Protein AF-A0A958Y6E4-F1 (afdb_monomer_lite)

Foldseek 3Di:
DFDQQQPVLVVVQVVCVVVPPPDDDYDHGGVPVVVVVVHDDDDDD

Structure (mmCIF, N/CA/C/O backbone):
data_AF-A0A958Y6E4-F1
#
_entry.id   AF-A0A958Y6E4-F1
#
loop_
_atom_site.group_PDB
_atom_site.id
_atom_site.type_symbol
_atom_site.label_atom_id
_atom_site.label_alt_id
_atom_site.label_comp_id
_atom_site.label_asym_id
_atom_site.label_entity_id
_atom_site.label_seq_id
_atom_site.pdbx_PDB_ins_code
_atom_site.Cartn_x
_atom_site.Cartn_y
_atom_site.Cartn_z
_atom_site.occupancy
_atom_site.B_iso_or_equiv
_atom_site.auth_seq_id
_atom_site.auth_comp_id
_atom_site.auth_asym_id
_atom_site.auth_atom_id
_atom_site.pdbx_PDB_model_num
ATOM 1 N N . LEU A 1 1 ? -1.065 -2.400 2.157 1.00 87.06 1 LEU A N 1
ATOM 2 C CA . LEU A 1 1 ? -0.077 -1.393 2.577 1.00 87.06 1 LEU A CA 1
ATOM 3 C C . LEU A 1 1 ? -0.503 -0.010 2.112 1.00 87.06 1 LEU A C 1
ATOM 5 O O . LEU A 1 1 ? -1.332 0.099 1.222 1.00 87.06 1 LEU A O 1
ATOM 9 N N . TYR A 1 2 ? 0.038 1.036 2.725 1.00 90.75 2 TYR A N 1
ATOM 10 C CA . TYR A 1 2 ? -0.216 2.416 2.327 1.00 90.75 2 TYR A CA 1
ATOM 11 C C . TYR A 1 2 ? 0.962 3.295 2.742 1.00 90.75 2 TYR A C 1
ATOM 13 O O . TYR A 1 2 ? 1.664 2.984 3.704 1.00 90.75 2 TYR A O 1
ATOM 21 N N . CYS A 1 3 ? 1.186 4.402 2.036 1.00 91.00 3 CYS A N 1
ATOM 22 C CA . CYS A 1 3 ? 2.086 5.459 2.496 1.00 91.00 3 CYS A CA 1
ATOM 23 C C . CYS A 1 3 ? 1.338 6.793 2.622 1.00 91.00 3 CYS A C 1
ATOM 25 O O . CYS A 1 3 ? 0.111 6.827 2.629 1.00 91.00 3 CYS A O 1
ATOM 27 N N . GLN A 1 4 ? 2.066 7.908 2.731 1.00 88.62 4 GLN A N 1
ATOM 28 C CA . GLN A 1 4 ? 1.441 9.229 2.852 1.00 88.62 4 GLN A CA 1
ATOM 29 C C . GLN A 1 4 ? 0.557 9.579 1.638 1.00 88.62 4 GLN A C 1
ATOM 31 O O . GLN A 1 4 ? -0.598 9.944 1.829 1.00 88.62 4 GLN A O 1
ATOM 36 N N . SER A 1 5 ? 1.074 9.391 0.420 1.00 89.06 5 SER A N 1
ATOM 37 C CA . SER A 1 5 ? 0.435 9.817 -0.842 1.00 89.06 5 SER A CA 1
ATOM 38 C C . SER A 1 5 ? 0.337 8.722 -1.928 1.00 89.06 5 SER A C 1
ATOM 40 O O . SER A 1 5 ? -0.098 8.999 -3.037 1.00 89.06 5 SER A O 1
ATOM 42 N N . GLY A 1 6 ? 0.711 7.473 -1.627 1.00 88.31 6 GLY A N 1
ATOM 43 C CA . GLY A 1 6 ? 0.629 6.303 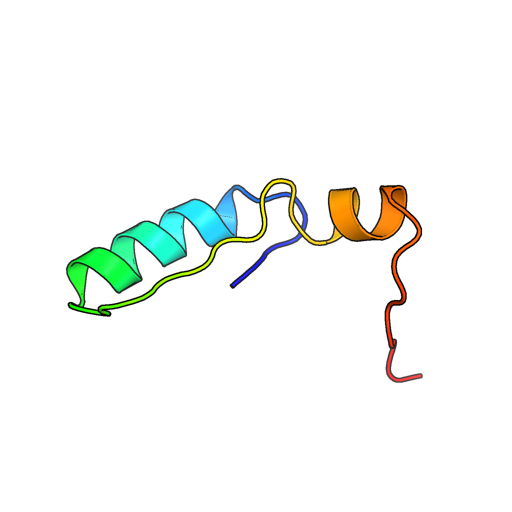-2.527 1.00 88.31 6 GLY A CA 1
ATOM 44 C C . GLY A 1 6 ? 1.927 5.916 -3.262 1.00 88.31 6 GLY A C 1
ATOM 45 O O . GLY A 1 6 ? 2.171 4.741 -3.503 1.00 88.31 6 GLY A O 1
ATOM 46 N N . GLY A 1 7 ? 2.837 6.856 -3.546 1.00 88.94 7 GLY A N 1
ATOM 47 C CA . GLY A 1 7 ? 4.010 6.557 -4.391 1.00 88.94 7 GLY A CA 1
ATOM 48 C C . GLY A 1 7 ? 5.019 5.549 -3.809 1.00 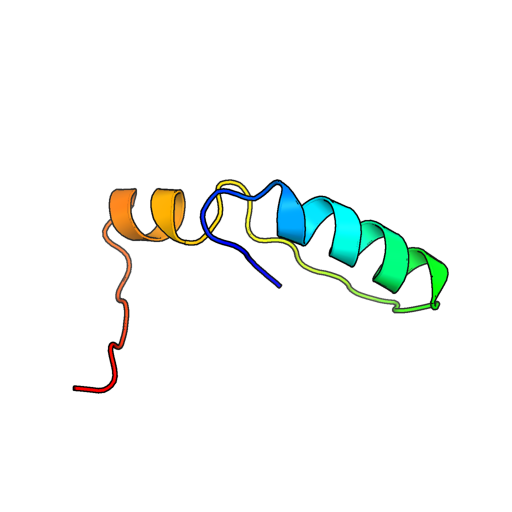88.94 7 GLY A C 1
ATOM 49 O O . GLY A 1 7 ? 5.575 4.727 -4.533 1.00 88.94 7 GLY A O 1
ATOM 50 N N . ARG A 1 8 ? 5.262 5.575 -2.491 1.00 90.75 8 ARG A N 1
ATOM 51 C CA . ARG A 1 8 ? 6.178 4.613 -1.840 1.00 90.75 8 ARG A CA 1
ATOM 52 C C . ARG A 1 8 ? 5.545 3.235 -1.700 1.00 90.75 8 ARG A C 1
ATOM 54 O O . ARG A 1 8 ? 6.238 2.230 -1.828 1.00 90.75 8 ARG A O 1
ATOM 61 N N . SER A 1 9 ? 4.249 3.197 -1.404 1.00 91.44 9 SER A N 1
ATOM 62 C CA . SER A 1 9 ? 3.540 1.941 -1.220 1.00 91.44 9 SER A CA 1
ATOM 63 C C . SER A 1 9 ? 3.326 1.211 -2.546 1.00 91.44 9 SER A C 1
ATOM 65 O O . SER A 1 9 ? 3.484 -0.002 -2.561 1.00 91.44 9 SER A O 1
ATOM 67 N N . ALA A 1 10 ? 3.175 1.920 -3.668 1.00 90.94 10 ALA A N 1
ATOM 68 C CA . ALA A 1 10 ? 3.188 1.315 -5.003 1.00 90.94 10 ALA A CA 1
ATOM 69 C C . ALA A 1 10 ? 4.475 0.506 -5.278 1.00 90.94 10 ALA A C 1
ATOM 71 O O . ALA A 1 10 ? 4.412 -0.680 -5.584 1.00 90.94 10 ALA A O 1
ATOM 72 N N . ARG A 1 11 ? 5.657 1.097 -5.043 1.00 91.62 11 ARG A N 1
ATOM 73 C CA . ARG A 1 11 ? 6.949 0.399 -5.225 1.00 91.62 11 ARG A CA 1
ATOM 74 C C . ARG A 1 11 ? 7.113 -0.817 -4.311 1.00 91.62 11 ARG A C 1
ATOM 76 O O . ARG A 1 11 ? 7.720 -1.810 -4.693 1.00 91.62 11 ARG A O 1
ATOM 83 N N . CYS A 1 12 ? 6.616 -0.740 -3.077 1.00 92.94 12 CYS A N 1
ATOM 84 C CA . CYS A 1 12 ? 6.620 -1.900 -2.184 1.00 92.94 12 CYS A CA 1
ATOM 85 C C . CYS A 1 12 ? 5.610 -2.965 -2.625 1.00 92.94 12 CYS A C 1
ATOM 87 O O . CYS A 1 12 ? 5.888 -4.146 -2.447 1.00 92.94 12 CYS A O 1
ATOM 89 N N . ALA A 1 13 ? 4.464 -2.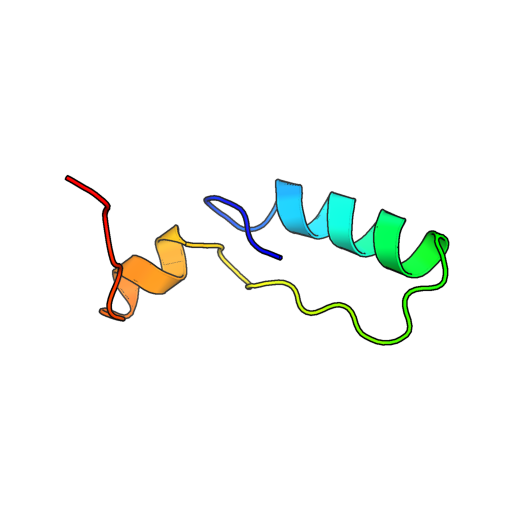574 -3.187 1.00 92.44 13 ALA A N 1
ATOM 90 C CA . ALA A 1 13 ? 3.474 -3.510 -3.703 1.00 92.44 13 ALA A CA 1
ATOM 91 C C . ALA A 1 13 ? 4.063 -4.361 -4.833 1.00 92.44 13 ALA A C 1
ATOM 93 O O . ALA A 1 13 ? 3.926 -5.578 -4.791 1.00 92.44 13 ALA A O 1
ATOM 94 N N . GLU A 1 14 ? 4.792 -3.745 -5.767 1.00 92.81 14 GLU A N 1
ATOM 95 C CA . GLU A 1 14 ? 5.502 -4.448 -6.848 1.00 92.81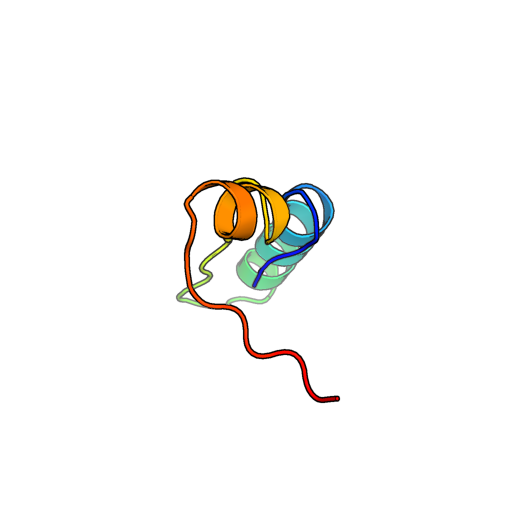 14 GLU A CA 1
ATOM 96 C C . GLU A 1 14 ? 6.474 -5.501 -6.300 1.00 92.81 14 GLU A C 1
ATOM 98 O O . GLU A 1 14 ? 6.419 -6.660 -6.700 1.00 92.81 14 GLU A O 1
ATOM 103 N N . LYS A 1 15 ? 7.287 -5.138 -5.299 1.00 94.69 15 LYS A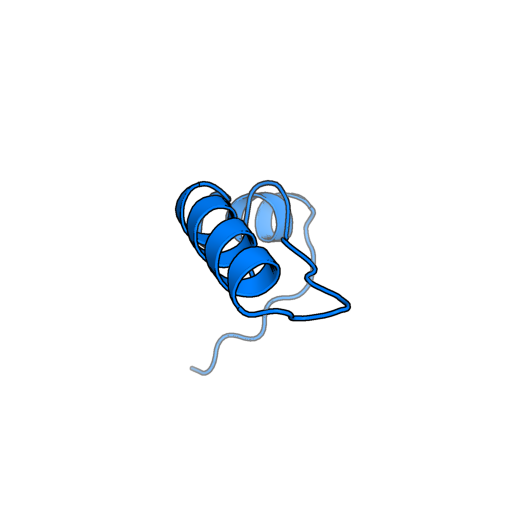 N 1
ATOM 104 C CA . LYS A 1 15 ? 8.212 -6.077 -4.642 1.00 94.69 15 L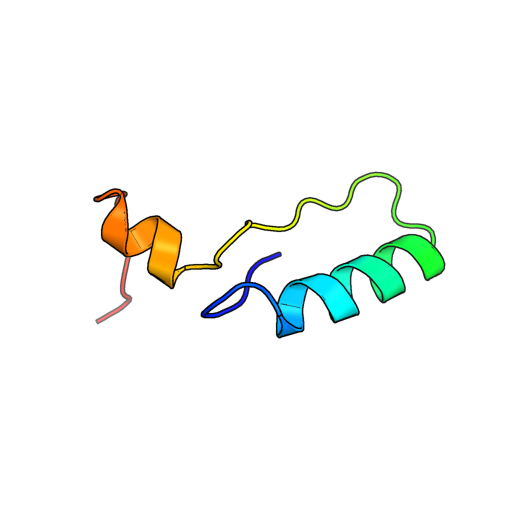YS A CA 1
ATOM 105 C C . LYS A 1 15 ? 7.502 -7.223 -3.922 1.00 94.69 15 LYS A C 1
ATOM 107 O O . LYS A 1 15 ? 8.020 -8.331 -3.877 1.00 94.69 15 LYS A O 1
ATOM 112 N N . LEU A 1 16 ? 6.336 -6.967 -3.325 1.00 93.31 16 LEU A N 1
ATOM 113 C CA . LEU A 1 16 ? 5.536 -8.011 -2.679 1.00 93.31 16 LEU A CA 1
ATOM 114 C C . LEU A 1 16 ? 4.933 -8.962 -3.719 1.00 93.31 16 LEU A C 1
ATOM 116 O O . LEU A 1 16 ? 4.910 -10.168 -3.502 1.00 93.31 16 LEU A O 1
ATOM 120 N N . VAL A 1 17 ? 4.489 -8.446 -4.863 1.00 93.38 17 VAL A N 1
ATOM 121 C CA . VAL A 1 17 ? 4.033 -9.294 -5.972 1.00 93.38 17 VAL A CA 1
ATOM 122 C C . VAL A 1 17 ? 5.186 -10.160 -6.488 1.00 93.38 17 VAL A C 1
ATOM 124 O O . VAL A 1 17 ? 5.021 -11.370 -6.618 1.00 93.38 17 VAL A O 1
ATOM 127 N N . GLU A 1 18 ? 6.369 -9.576 -6.692 1.00 94.75 18 GLU A N 1
ATOM 128 C CA . GLU A 1 18 ? 7.578 -10.299 -7.113 1.00 94.75 18 GLU A CA 1
ATOM 129 C C . GLU A 1 18 ? 8.020 -11.359 -6.088 1.00 94.75 18 GLU A C 1
ATOM 131 O O . GLU A 1 18 ? 8.433 -12.454 -6.457 1.00 94.75 18 GLU A O 1
ATOM 136 N N . ALA A 1 19 ? 7.849 -11.081 -4.794 1.00 95.31 19 ALA A N 1
ATOM 137 C CA . ALA A 1 19 ? 8.118 -12.027 -3.713 1.00 95.31 19 ALA A CA 1
ATOM 138 C C . ALA A 1 19 ? 7.065 -13.152 -3.582 1.00 95.31 19 ALA A C 1
ATOM 140 O O . ALA A 1 19 ? 7.164 -13.974 -2.671 1.00 95.31 19 ALA A O 1
ATOM 141 N N . GLY A 1 20 ? 6.055 -13.204 -4.459 1.00 96.00 20 GLY A N 1
ATOM 142 C CA . GLY A 1 20 ? 5.072 -14.289 -4.513 1.00 96.00 20 GLY A CA 1
ATOM 143 C C . GLY A 1 20 ? 3.869 -14.117 -3.582 1.00 96.00 20 GLY A C 1
ATOM 144 O O . GLY A 1 20 ? 3.159 -15.085 -3.301 1.00 96.00 20 GLY A O 1
ATOM 145 N N . PHE A 1 21 ? 3.602 -12.905 -3.090 1.00 94.69 21 PHE A N 1
ATOM 146 C CA . PHE A 1 21 ? 2.397 -12.655 -2.302 1.00 94.69 21 PHE A CA 1
ATOM 147 C C . PHE A 1 21 ? 1.146 -12.731 -3.192 1.00 94.69 21 PHE A C 1
ATOM 149 O O . PHE A 1 21 ? 1.003 -11.994 -4.162 1.00 94.69 21 PHE A O 1
ATOM 156 N N . VAL A 1 22 ? 0.193 -13.588 -2.814 1.00 92.62 22 VAL A N 1
ATOM 157 C CA . VAL A 1 22 ? -1.024 -13.868 -3.606 1.00 92.62 22 VAL A CA 1
ATOM 158 C C . VAL A 1 22 ? -2.018 -12.701 -3.605 1.00 92.62 22 VAL A C 1
ATOM 160 O O . VAL A 1 22 ? -2.776 -12.517 -4.554 1.00 92.62 22 VAL A O 1
ATOM 163 N N . LYS A 1 23 ? -2.053 -11.912 -2.526 1.00 92.38 23 LYS A N 1
ATOM 164 C CA . LYS A 1 23 ? -2.968 -10.773 -2.378 1.00 92.38 23 LYS A CA 1
ATOM 165 C C . LYS A 1 23 ? -2.227 -9.585 -1.783 1.00 92.38 23 LYS A C 1
ATOM 167 O O . LYS A 1 23 ? -1.841 -9.611 -0.616 1.00 92.38 23 LYS A O 1
ATOM 172 N N . VAL A 1 24 ? -2.074 -8.533 -2.580 1.00 91.31 24 VAL A N 1
ATOM 173 C CA . VAL A 1 24 ? -1.473 -7.263 -2.170 1.00 91.31 24 VAL A CA 1
ATOM 174 C C . VAL A 1 24 ? -2.503 -6.162 -2.387 1.00 91.31 24 VAL A C 1
ATOM 176 O O . VAL A 1 24 ? -3.003 -5.979 -3.490 1.00 91.31 24 VAL A O 1
ATOM 179 N N . TYR A 1 25 ? -2.824 -5.433 -1.322 1.00 91.38 25 TYR A N 1
ATOM 180 C CA . TYR A 1 25 ? -3.760 -4.311 -1.368 1.00 91.38 25 TYR A CA 1
ATOM 181 C C . TYR A 1 25 ? -2.992 -3.020 -1.112 1.00 91.38 25 TYR A C 1
ATOM 183 O O . TYR A 1 25 ? -2.432 -2.867 -0.026 1.00 91.38 25 TYR A O 1
ATOM 191 N N . ASP A 1 26 ? -2.950 -2.108 -2.079 1.00 90.44 26 ASP A N 1
ATOM 192 C CA . ASP A 1 26 ? -2.372 -0.770 -1.923 1.00 90.44 26 ASP A CA 1
ATOM 193 C C . ASP A 1 26 ? -3.477 0.277 -1.742 1.00 90.44 26 ASP A C 1
ATOM 195 O O . ASP A 1 26 ? -4.498 0.243 -2.431 1.00 90.44 26 ASP A O 1
ATOM 199 N N . LEU A 1 27 ? -3.297 1.198 -0.792 1.00 91.62 27 LEU A N 1
ATOM 200 C CA . LEU A 1 27 ? -4.248 2.287 -0.585 1.00 91.62 27 LEU A CA 1
ATOM 201 C C . LEU A 1 27 ? -3.933 3.448 -1.529 1.00 91.62 27 LEU A C 1
ATOM 203 O O . LEU A 1 27 ? -3.043 4.264 -1.265 1.00 91.62 27 LEU A O 1
ATOM 207 N N . GLU A 1 28 ? -4.725 3.557 -2.589 1.00 86.50 28 GLU A N 1
ATOM 208 C CA . GLU A 1 28 ? -4.584 4.618 -3.579 1.00 86.50 28 GLU A CA 1
ATOM 209 C C . GLU A 1 28 ? -4.707 6.017 -2.946 1.00 86.50 28 GLU A C 1
ATOM 211 O O . GLU A 1 28 ? -5.649 6.321 -2.208 1.00 86.50 28 GLU A O 1
ATOM 216 N N . GLY A 1 29 ? -3.740 6.891 -3.242 1.00 87.25 29 GLY A N 1
ATOM 217 C CA . GLY A 1 29 ? -3.659 8.244 -2.679 1.00 87.25 29 GLY A CA 1
ATOM 218 C C . GLY A 1 29 ? -3.205 8.296 -1.214 1.00 87.25 29 GLY A C 1
ATOM 219 O O . GLY A 1 29 ? -3.120 9.382 -0.634 1.00 87.25 29 GLY A O 1
ATOM 220 N N . GLY A 1 30 ? -2.879 7.143 -0.624 1.00 92.50 30 GLY A N 1
ATOM 221 C CA . GLY A 1 30 ? -2.328 7.021 0.716 1.00 92.50 30 GLY A CA 1
ATOM 222 C C . GLY A 1 30 ? -3.246 7.528 1.828 1.00 92.50 30 GLY A C 1
ATOM 223 O O . GLY A 1 30 ? -4.432 7.817 1.644 1.00 92.50 30 GLY A O 1
ATOM 224 N N . ILE A 1 31 ? -2.670 7.667 3.023 1.00 92.56 31 ILE A N 1
ATOM 225 C CA . ILE A 1 31 ? -3.418 8.146 4.188 1.00 92.56 31 ILE A CA 1
ATOM 226 C C . ILE A 1 31 ? -3.901 9.590 4.006 1.00 92.56 31 ILE A C 1
ATOM 228 O O . ILE A 1 31 ? -4.890 9.964 4.617 1.00 92.56 31 ILE A O 1
ATOM 232 N N . SER A 1 32 ? -3.269 10.406 3.155 1.00 90.69 32 SER A N 1
ATOM 233 C CA . SER A 1 32 ? -3.745 11.766 2.875 1.00 90.69 32 SER A CA 1
ATOM 234 C C . SER A 1 32 ? -5.117 11.782 2.203 1.00 90.69 32 SER A C 1
ATOM 236 O O . SER A 1 32 ? -5.997 12.506 2.668 1.00 90.69 32 SER A O 1
ATOM 238 N N . LYS A 1 33 ? -5.342 10.946 1.178 1.00 92.12 33 LYS A N 1
ATOM 239 C CA . LYS A 1 33 ? -6.669 10.795 0.555 1.00 92.12 33 LYS A CA 1
ATOM 240 C C . LYS A 1 33 ? -7.673 10.187 1.539 1.00 92.12 33 LYS A C 1
ATOM 242 O O . LYS A 1 33 ? -8.830 10.594 1.552 1.00 92.12 33 LYS A O 1
ATOM 247 N N . TRP A 1 34 ? -7.222 9.279 2.407 1.00 92.69 34 TRP A N 1
ATOM 248 C CA . TRP A 1 34 ? -8.037 8.719 3.492 1.00 92.69 34 TRP A CA 1
ATOM 249 C C . TRP A 1 34 ? -8.515 9.791 4.482 1.00 92.69 34 TRP A C 1
ATOM 251 O O . TRP A 1 34 ? -9.709 9.861 4.762 1.00 92.69 34 TRP A O 1
ATOM 261 N N . LYS A 1 35 ? -7.616 10.679 4.944 1.00 90.44 35 LYS A N 1
ATOM 262 C CA . LYS A 1 35 ? -7.977 11.815 5.815 1.00 90.44 35 LYS A CA 1
ATOM 263 C C . LYS A 1 35 ? -8.953 12.754 5.113 1.00 90.44 35 LYS A C 1
ATOM 265 O O . LYS A 1 35 ? -9.921 13.194 5.716 1.00 90.44 35 LYS A O 1
ATOM 270 N N . HIS A 1 36 ? -8.696 13.055 3.838 1.00 91.44 36 HIS A N 1
ATOM 271 C CA . HIS A 1 36 ? -9.521 13.977 3.057 1.00 91.44 36 HIS A CA 1
ATOM 272 C C . HIS A 1 36 ? -10.953 13.465 2.865 1.00 91.44 36 HIS A C 1
ATOM 274 O O . HIS A 1 36 ? -11.893 14.248 2.876 1.00 91.44 36 HIS A O 1
ATOM 280 N N . LYS A 1 37 ? -11.130 12.144 2.757 1.00 92.56 37 LYS A N 1
ATOM 281 C CA . LYS A 1 37 ? -12.450 11.503 2.715 1.00 92.56 37 LYS A CA 1
ATOM 282 C C . LYS A 1 37 ? -13.177 11.487 4.069 1.00 92.56 37 LYS A C 1
ATOM 284 O O . LYS A 1 37 ? -14.299 11.001 4.129 1.00 92.56 37 LYS A O 1
ATOM 289 N N . GLY A 1 38 ? -12.559 11.998 5.137 1.00 91.94 38 GLY A N 1
ATOM 290 C CA . GLY A 1 38 ? -13.165 12.081 6.467 1.00 91.94 38 GLY A CA 1
ATOM 291 C C . GLY A 1 38 ? -13.232 10.748 7.210 1.00 91.94 38 GLY A C 1
ATOM 292 O O . GLY A 1 38 ? -13.989 10.625 8.167 1.00 91.94 38 GLY A O 1
ATOM 293 N N . TYR A 1 39 ? -12.467 9.740 6.785 1.00 91.62 39 TYR A N 1
ATOM 294 C CA . TYR A 1 39 ? -12.434 8.459 7.484 1.00 91.62 39 TYR A CA 1
ATOM 295 C C . TYR A 1 39 ? -11.715 8.569 8.830 1.00 91.62 39 TYR A C 1
ATOM 297 O O . TYR A 1 39 ? -10.774 9.350 8.990 1.00 91.62 39 TYR A O 1
ATOM 305 N N . GLU A 1 40 ? -12.126 7.733 9.783 1.00 91.06 40 GLU A N 1
ATOM 306 C CA . GLU A 1 40 ? -11.537 7.705 11.117 1.00 91.06 40 GLU A CA 1
ATOM 307 C C . GLU A 1 40 ? -10.056 7.310 11.082 1.00 91.06 40 GLU A C 1
ATOM 309 O O . GLU A 1 40 ? -9.628 6.403 10.357 1.00 91.06 40 GLU A O 1
ATOM 314 N N . ILE A 1 41 ? -9.260 8.003 11.899 1.00 89.75 41 ILE A N 1
ATOM 315 C CA . ILE A 1 41 ? -7.829 7.756 12.065 1.00 89.75 41 ILE A CA 1
ATOM 316 C C . ILE A 1 41 ? -7.541 7.754 13.552 1.00 89.75 41 ILE A C 1
ATOM 318 O O . ILE A 1 41 ? -7.669 8.774 14.226 1.00 89.75 41 ILE A O 1
ATOM 322 N N . LYS A 1 42 ? -7.116 6.602 14.063 1.00 86.94 42 LYS A N 1
ATOM 323 C CA . LYS A 1 42 ? -6.644 6.497 15.439 1.00 86.94 42 LYS A CA 1
ATOM 324 C C . LYS A 1 42 ? -5.194 6.955 15.495 1.00 86.94 42 LYS A C 1
ATOM 326 O O . LYS A 1 42 ? -4.302 6.244 15.038 1.00 86.94 42 LYS A O 1
ATOM 331 N N . ASN A 1 43 ? -4.964 8.127 16.071 1.00 80.88 43 ASN A N 1
ATOM 332 C CA . ASN A 1 43 ? -3.634 8.504 16.532 1.00 80.88 43 ASN A CA 1
ATOM 333 C C . ASN A 1 43 ? -3.465 7.956 17.952 1.00 80.88 43 ASN A C 1
ATOM 335 O O . ASN A 1 43 ? -4.340 8.156 18.792 1.00 80.88 43 ASN A O 1
ATOM 339 N N . LYS A 1 44 ? -2.359 7.259 18.220 1.00 70.25 44 LYS A N 1
ATOM 340 C CA . LYS A 1 44 ? -1.929 7.048 19.604 1.00 70.25 44 LYS A CA 1
ATOM 341 C C . LYS A 1 44 ? -1.324 8.371 20.074 1.00 70.25 44 LYS A C 1
ATOM 343 O O . LYS A 1 44 ? -0.282 8.761 19.554 1.00 70.25 44 LYS A O 1
ATOM 348 N N . SER A 1 45 ? -2.053 9.075 20.936 1.00 60.47 45 SER A N 1
ATOM 349 C CA . SER A 1 45 ? -1.550 10.179 21.761 1.00 60.47 45 SER A CA 1
ATOM 350 C C . SER A 1 45 ? -0.577 9.662 22.808 1.00 60.47 45 SER A C 1
ATOM 352 O O . SER A 1 45 ? -0.889 8.579 23.359 1.00 60.47 45 SER A O 1
#

pLDDT: mean 90.0, std 6.03, range [60.47, 96.0]

Secondary structure (DSSP, 8-state):
---SSSHHHHHHHHHHHHTT-S-----TTHHHHHHHTT-------

Sequence (45 aa):
LYCQSGGRSARCAEKLVEAGFVKVYDLEGGISKWKHKGYEIKNKS

Radius of gyration: 12.14 Å; chains: 1; bounding box: 21×28×29 Å